Protein AF-A0A2R6LZV1-F1 (afdb_monomer)

Secondary structure (DSSP, 8-state):
------HHHHHHHHHHHHHHHHHHHHIIIIIIIIIIS-HHHHHHHHHHHHHHHHHHHHHIIIIIHHHHHHHHHHHHHHTT---HHHHHHHHHHHHHHHHHHHHHHHHHHS-GGGPPPHHHHHHHHHHHHHHHHHHHHHHHHHHHHHHHHHHT-

Structure (mmCIF, N/CA/C/O backbone):
data_AF-A0A2R6LZV1-F1
#
_entry.id   AF-A0A2R6LZV1-F1
#
loop_
_atom_site.group_PDB
_atom_site.id
_atom_site.type_symbol
_atom_site.label_atom_id
_atom_site.label_alt_id
_atom_site.label_comp_id
_atom_site.label_asym_id
_atom_site.label_entity_id
_atom_site.label_seq_id
_atom_site.pdbx_PDB_ins_code
_atom_site.Cartn_x
_atom_site.Cartn_y
_atom_site.Cartn_z
_atom_site.occupancy
_atom_site.B_iso_or_equiv
_atom_site.auth_seq_id
_atom_site.auth_comp_id
_atom_site.auth_asym_id
_atom_site.auth_atom_id
_atom_site.pdbx_PDB_model_num
ATOM 1 N N . MET A 1 1 ? -30.727 -3.007 -1.037 1.00 37.03 1 MET A N 1
ATOM 2 C CA . MET A 1 1 ? -29.584 -3.944 -0.977 1.00 37.03 1 MET A CA 1
ATOM 3 C C . MET A 1 1 ? -28.741 -3.601 0.240 1.00 37.03 1 MET A C 1
ATOM 5 O O . MET A 1 1 ? -28.091 -2.565 0.253 1.00 37.03 1 MET A O 1
ATOM 9 N N . THR A 1 2 ? -28.802 -4.411 1.292 1.00 41.16 2 THR A N 1
ATOM 10 C CA . THR A 1 2 ? -27.933 -4.280 2.467 1.00 41.16 2 THR A CA 1
ATOM 11 C C . THR A 1 2 ? -26.543 -4.781 2.088 1.00 41.16 2 THR A C 1
ATOM 13 O O . THR A 1 2 ? -26.290 -5.980 2.044 1.00 41.16 2 THR A O 1
ATOM 16 N N . VAL A 1 3 ? -25.635 -3.862 1.752 1.00 54.66 3 VAL A N 1
ATOM 17 C CA . VAL A 1 3 ? -24.218 -4.199 1.572 1.00 54.66 3 VAL A CA 1
ATOM 18 C C . VAL A 1 3 ? -23.700 -4.696 2.921 1.00 54.66 3 VAL A C 1
ATOM 20 O O . VAL A 1 3 ? -23.554 -3.911 3.857 1.00 54.66 3 VAL A O 1
ATOM 23 N N . THR A 1 4 ? -23.457 -6.001 3.047 1.00 54.44 4 THR A N 1
ATOM 24 C CA . THR A 1 4 ? -22.799 -6.593 4.220 1.00 54.44 4 THR A CA 1
ATOM 25 C C . THR A 1 4 ? -21.435 -5.937 4.411 1.00 54.44 4 THR A C 1
ATOM 27 O O . THR A 1 4 ? -20.510 -6.157 3.626 1.00 54.44 4 THR A O 1
ATOM 30 N N . ARG A 1 5 ? -21.318 -5.108 5.453 1.00 67.38 5 ARG A N 1
ATOM 31 C CA . ARG A 1 5 ? -20.090 -4.399 5.827 1.00 67.38 5 ARG A CA 1
ATOM 32 C C . ARG A 1 5 ? -19.146 -5.380 6.518 1.00 67.38 5 ARG A C 1
ATOM 34 O O . ARG A 1 5 ? -19.162 -5.507 7.735 1.00 67.38 5 ARG A O 1
ATOM 41 N N . ASN A 1 6 ? -18.364 -6.117 5.731 1.00 84.38 6 ASN A N 1
ATOM 42 C CA . ASN A 1 6 ? -17.337 -7.013 6.254 1.00 84.38 6 ASN A CA 1
ATOM 43 C C . ASN A 1 6 ? -16.003 -6.242 6.361 1.00 84.38 6 ASN A C 1
ATOM 45 O O . ASN A 1 6 ? -15.412 -5.930 5.321 1.00 84.38 6 ASN A O 1
ATOM 49 N N . PRO A 1 7 ? -15.519 -5.931 7.579 1.00 78.62 7 PRO A N 1
ATOM 50 C CA . PRO A 1 7 ? -14.294 -5.155 7.769 1.00 78.62 7 PRO A CA 1
ATOM 51 C C . PRO A 1 7 ? -13.053 -5.834 7.176 1.00 78.62 7 PRO A C 1
ATOM 53 O O . PRO A 1 7 ? -12.186 -5.142 6.648 1.00 78.62 7 PRO A O 1
ATOM 56 N N . VAL A 1 8 ? -12.999 -7.172 7.148 1.00 84.31 8 VAL A N 1
ATOM 57 C CA . VAL A 1 8 ? -11.912 -7.911 6.487 1.00 84.31 8 VAL A CA 1
ATOM 58 C C . VAL A 1 8 ? -11.916 -7.655 4.987 1.00 84.31 8 VAL A C 1
ATOM 60 O O . VAL A 1 8 ? -10.880 -7.327 4.418 1.00 84.31 8 VAL A O 1
ATOM 63 N N . ARG A 1 9 ? -13.084 -7.725 4.337 1.00 88.00 9 ARG A N 1
ATOM 64 C CA . ARG A 1 9 ? -13.188 -7.447 2.895 1.00 88.00 9 ARG A CA 1
ATOM 65 C C . ARG A 1 9 ? -12.787 -6.016 2.551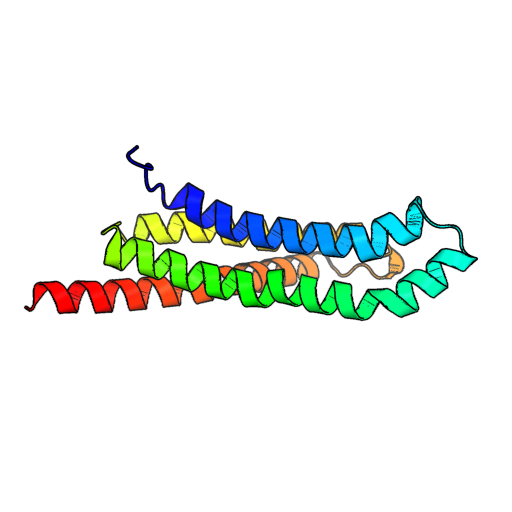 1.00 88.00 9 ARG A C 1
ATOM 67 O O . ARG A 1 9 ? -12.164 -5.806 1.519 1.00 88.00 9 ARG A O 1
ATOM 74 N N . LEU A 1 10 ? -13.133 -5.045 3.395 1.00 88.75 10 LEU A N 1
ATOM 75 C CA . LEU A 1 10 ? -12.789 -3.642 3.160 1.00 88.75 10 LEU A CA 1
ATOM 76 C C . LEU A 1 10 ? -11.306 -3.362 3.411 1.00 88.75 10 LEU A C 1
ATOM 78 O O . LEU A 1 10 ? -10.681 -2.714 2.578 1.00 88.75 10 LEU A O 1
ATOM 82 N N . GLY A 1 11 ? -10.721 -3.905 4.482 1.00 83.44 11 GLY A N 1
ATOM 83 C CA . GLY A 1 11 ? -9.279 -3.813 4.724 1.00 83.44 11 GLY A CA 1
ATOM 84 C C . GLY A 1 11 ? -8.462 -4.461 3.602 1.00 83.44 11 GLY A C 1
ATOM 85 O O . GLY A 1 11 ? -7.537 -3.846 3.070 1.00 83.44 11 GLY A O 1
ATOM 86 N N . VAL A 1 12 ? -8.866 -5.657 3.154 1.00 89.69 12 VAL A N 1
ATOM 87 C CA . VAL A 1 12 ? -8.286 -6.325 1.976 1.00 89.69 12 VAL A CA 1
ATOM 88 C C . VAL A 1 12 ? -8.513 -5.512 0.703 1.00 89.69 12 VAL A C 1
ATOM 90 O O . VAL A 1 12 ? -7.605 -5.416 -0.113 1.00 89.69 12 VAL A O 1
ATOM 93 N N . GLY A 1 13 ? -9.680 -4.888 0.536 1.00 91.38 13 GLY A N 1
ATOM 94 C CA . GLY A 1 13 ? -9.980 -4.026 -0.606 1.00 91.38 13 GLY A CA 1
ATOM 95 C C . GLY A 1 13 ? -9.052 -2.814 -0.695 1.00 91.38 13 GLY A C 1
ATOM 96 O O . GLY A 1 13 ? -8.542 -2.519 -1.773 1.00 91.38 13 GLY A O 1
ATOM 97 N N . VAL A 1 14 ? -8.768 -2.157 0.434 1.00 93.31 14 VAL A N 1
ATOM 98 C CA . VAL A 1 14 ? -7.809 -1.042 0.491 1.00 93.31 14 VAL A CA 1
ATOM 99 C C . VAL A 1 14 ? -6.395 -1.517 0.154 1.00 93.31 14 VAL A C 1
ATOM 101 O O . VAL A 1 14 ? -5.742 -0.924 -0.702 1.00 93.31 14 VAL A O 1
ATOM 104 N N . GLY A 1 15 ? -5.936 -2.614 0.766 1.00 91.31 15 GLY A N 1
ATOM 105 C CA . GLY A 1 15 ? -4.632 -3.198 0.437 1.00 91.31 15 GLY A CA 1
ATOM 106 C C . GLY A 1 15 ? -4.530 -3.587 -1.041 1.00 91.31 15 GLY A C 1
ATOM 107 O O . GLY A 1 15 ? -3.569 -3.228 -1.717 1.00 91.31 15 GLY A O 1
ATOM 108 N N . GLY A 1 16 ? -5.563 -4.246 -1.568 1.00 93.81 16 GLY A N 1
ATOM 109 C CA . GLY A 1 16 ? -5.671 -4.662 -2.964 1.00 93.81 16 GLY A CA 1
ATOM 110 C C . GLY A 1 16 ? -5.658 -3.491 -3.943 1.00 93.81 16 GLY A C 1
ATOM 111 O O . GLY A 1 16 ? -4.990 -3.577 -4.968 1.00 93.81 16 GLY A O 1
ATOM 112 N N . PHE A 1 17 ? -6.309 -2.373 -3.615 1.00 95.56 17 PHE A N 1
ATOM 113 C CA . PHE A 1 17 ? -6.220 -1.146 -4.408 1.00 95.56 17 PHE A CA 1
ATOM 114 C C . PHE A 1 17 ? -4.771 -0.654 -4.526 1.00 95.56 17 PHE A C 1
ATOM 116 O O . PHE A 1 17 ? -4.299 -0.403 -5.636 1.00 95.56 17 PHE A O 1
ATOM 123 N N . GLY A 1 18 ? -4.039 -0.593 -3.410 1.00 94.00 18 GLY A N 1
ATOM 124 C CA . GLY A 1 18 ? -2.625 -0.215 -3.424 1.00 94.00 18 GLY A CA 1
ATOM 125 C C . GLY A 1 18 ?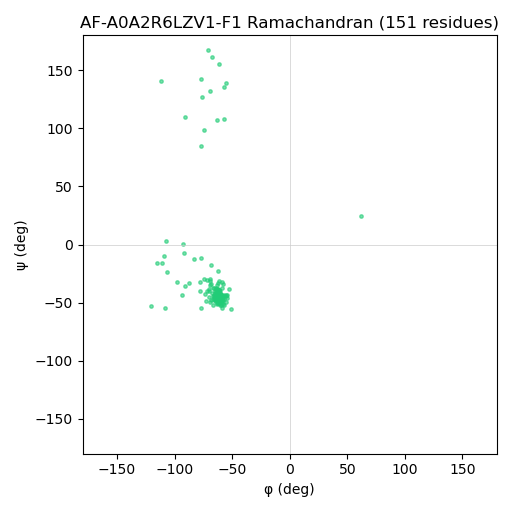 -1.763 -1.179 -4.240 1.00 94.00 18 GLY A C 1
ATOM 126 O O . GLY A 1 18 ? -0.894 -0.740 -4.994 1.00 94.00 18 GLY A O 1
ATOM 127 N N . VAL A 1 19 ? -2.032 -2.486 -4.144 1.00 96.06 19 VAL A N 1
ATOM 128 C CA . VAL A 1 19 ? -1.348 -3.507 -4.953 1.00 96.06 19 VAL A CA 1
ATOM 129 C C . VAL A 1 19 ? -1.620 -3.298 -6.437 1.00 96.06 19 VAL A C 1
ATOM 131 O O . VAL A 1 19 ? -0.680 -3.291 -7.224 1.00 96.06 19 VAL A O 1
ATOM 134 N N . LEU A 1 20 ? -2.876 -3.089 -6.832 1.00 95.94 20 LEU A N 1
ATOM 135 C CA . LEU A 1 20 ? -3.241 -2.857 -8.228 1.00 95.94 20 LEU A CA 1
ATOM 136 C C . LEU A 1 20 ? -2.606 -1.577 -8.777 1.00 95.94 20 LEU A C 1
ATOM 138 O O . LEU A 1 20 ? -2.098 -1.593 -9.897 1.00 95.94 20 LEU A O 1
ATOM 142 N N . ALA A 1 21 ? -2.574 -0.498 -7.992 1.00 94.81 21 ALA A N 1
ATOM 143 C CA . ALA A 1 21 ? -1.884 0.732 -8.372 1.00 94.81 21 ALA A CA 1
ATOM 144 C C . ALA A 1 21 ? -0.383 0.485 -8.606 1.00 94.81 21 ALA A C 1
ATOM 146 O O . ALA A 1 21 ? 0.162 0.889 -9.637 1.00 94.81 21 ALA A O 1
ATOM 147 N N . HIS A 1 22 ? 0.276 -0.246 -7.699 1.00 95.00 22 HIS A N 1
ATOM 148 C CA . HIS A 1 22 ? 1.694 -0.595 -7.835 1.00 95.00 22 HIS A CA 1
ATOM 149 C C . HIS A 1 22 ? 1.956 -1.495 -9.045 1.00 95.00 22 HIS A C 1
ATOM 151 O O . HIS A 1 22 ? 2.826 -1.196 -9.858 1.00 95.00 22 HIS A O 1
ATOM 157 N N . LEU A 1 23 ? 1.169 -2.559 -9.220 1.00 95.00 23 LEU A N 1
ATOM 158 C CA . LEU A 1 23 ? 1.293 -3.474 -10.356 1.00 95.00 23 LEU A CA 1
ATOM 159 C C . LEU A 1 23 ? 1.049 -2.767 -11.687 1.00 95.00 23 LEU A C 1
ATOM 161 O O . LEU A 1 23 ? 1.778 -3.016 -12.639 1.00 95.00 23 LEU A O 1
ATOM 165 N N . THR A 1 24 ? 0.079 -1.854 -11.749 1.00 95.12 24 THR A N 1
ATOM 166 C CA . THR A 1 24 ? -0.164 -1.036 -12.946 1.00 95.12 24 THR A CA 1
ATOM 167 C C . THR A 1 24 ? 1.050 -0.163 -13.251 1.00 95.12 24 THR A C 1
ATOM 169 O O . THR A 1 24 ? 1.50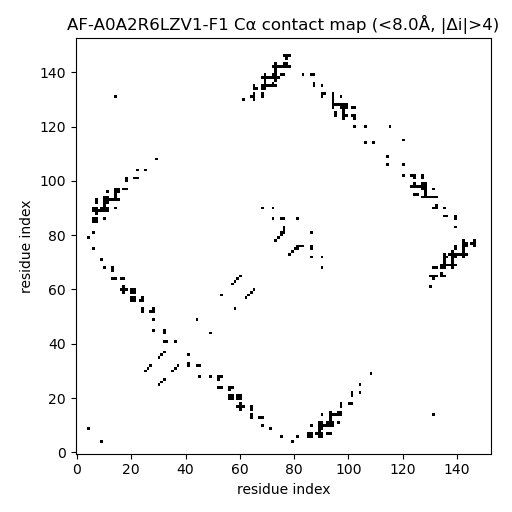6 -0.120 -14.387 1.00 95.12 24 THR A O 1
ATOM 172 N N . THR A 1 25 ? 1.632 0.473 -12.232 1.00 94.62 25 THR A N 1
ATOM 173 C CA . THR A 1 25 ? 2.858 1.279 -12.377 1.00 94.62 25 THR A CA 1
ATOM 174 C C . THR A 1 25 ? 4.003 0.436 -12.929 1.00 94.62 25 THR A C 1
ATOM 176 O O . THR A 1 25 ? 4.641 0.806 -13.911 1.00 94.62 25 THR A O 1
ATOM 179 N N . VAL A 1 26 ? 4.230 -0.736 -12.336 1.00 93.50 26 VAL A N 1
ATOM 180 C CA . VAL A 1 26 ? 5.274 -1.667 -12.767 1.00 93.50 26 VAL A CA 1
ATOM 181 C C . VAL A 1 26 ? 5.016 -2.165 -14.185 1.00 93.50 26 VAL A C 1
ATOM 183 O O . VAL A 1 26 ? 5.936 -2.190 -14.996 1.00 93.50 26 VAL A O 1
ATOM 186 N N . PHE A 1 27 ? 3.775 -2.497 -14.525 1.00 93.62 27 PHE A N 1
ATOM 187 C CA . PHE A 1 27 ? 3.406 -2.918 -15.870 1.00 93.62 27 PHE A CA 1
ATOM 188 C C . PHE A 1 27 ? 3.716 -1.832 -16.909 1.00 93.62 27 PHE A C 1
ATOM 190 O O . PHE A 1 27 ? 4.332 -2.109 -17.937 1.00 93.62 27 PHE A O 1
ATOM 197 N N . LEU A 1 28 ? 3.347 -0.584 -16.619 1.00 94.00 28 LEU A N 1
ATOM 198 C CA . LEU A 1 28 ? 3.540 0.547 -17.524 1.00 94.00 28 LEU A CA 1
ATOM 199 C C . LEU A 1 28 ? 5.012 0.979 -17.657 1.00 94.00 28 LEU A C 1
ATOM 201 O O . LEU A 1 28 ? 5.394 1.463 -18.721 1.00 94.00 28 LEU A O 1
ATOM 205 N N . VAL A 1 29 ? 5.829 0.813 -16.609 1.00 93.25 29 VAL A N 1
ATOM 206 C CA . VAL A 1 29 ? 7.251 1.217 -16.592 1.00 93.25 29 VAL A CA 1
ATOM 207 C C . VAL A 1 29 ? 8.188 0.098 -17.045 1.00 93.25 29 VAL A C 1
ATOM 209 O O . VAL A 1 29 ? 9.186 0.366 -17.707 1.00 93.25 29 VAL A O 1
ATOM 212 N N . PHE A 1 30 ? 7.886 -1.155 -16.710 1.00 90.75 30 PHE A N 1
ATOM 213 C CA . PHE A 1 30 ? 8.749 -2.298 -17.011 1.00 90.75 30 PHE A CA 1
ATOM 214 C C . PHE A 1 30 ? 8.172 -3.186 -18.107 1.00 90.75 30 PHE A C 1
ATOM 216 O O . PHE A 1 30 ? 8.846 -3.433 -19.105 1.00 90.75 30 PHE A O 1
ATOM 223 N N . THR A 1 31 ? 6.937 -3.665 -17.960 1.00 90.31 31 THR A N 1
ATOM 224 C CA . THR A 1 31 ? 6.404 -4.692 -18.866 1.00 90.31 31 THR A CA 1
ATOM 225 C C . THR A 1 31 ? 6.173 -4.158 -20.278 1.00 90.31 31 THR A C 1
ATOM 227 O O . THR A 1 31 ? 6.658 -4.767 -21.231 1.00 90.31 31 THR A O 1
ATOM 230 N N . ILE A 1 32 ? 5.493 -3.014 -20.426 1.00 92.56 32 ILE A N 1
ATOM 231 C CA . ILE A 1 32 ? 5.254 -2.404 -21.743 1.00 92.56 32 ILE A CA 1
ATOM 232 C C . ILE A 1 32 ? 6.582 -2.092 -22.443 1.00 92.56 32 ILE A C 1
ATOM 234 O O . ILE A 1 32 ? 6.789 -2.592 -23.551 1.00 92.56 32 ILE A O 1
ATOM 238 N N . PRO A 1 33 ? 7.520 -1.338 -21.839 1.00 91.06 33 PRO A N 1
ATOM 239 C CA . PRO A 1 33 ? 8.704 -0.916 -22.574 1.00 91.06 33 PRO A CA 1
ATOM 240 C C . PRO A 1 33 ? 9.632 -2.087 -22.893 1.00 91.06 33 PRO A C 1
ATOM 242 O O . PRO A 1 33 ? 10.256 -2.099 -23.952 1.00 91.06 33 PRO A O 1
ATOM 245 N N . HIS A 1 34 ? 9.716 -3.086 -22.010 1.00 88.81 34 HIS A N 1
ATOM 246 C CA . HIS A 1 34 ? 10.616 -4.218 -22.197 1.00 88.81 34 HIS A CA 1
ATOM 247 C C . HIS A 1 34 ? 10.084 -5.256 -23.195 1.00 88.81 34 HIS A C 1
ATOM 249 O O . HIS A 1 34 ? 10.867 -5.763 -23.997 1.00 88.81 34 HIS A O 1
ATOM 255 N N . HIS A 1 35 ? 8.780 -5.555 -23.179 1.00 90.25 35 HIS A N 1
ATOM 256 C CA . HIS A 1 35 ? 8.214 -6.653 -23.972 1.00 90.25 35 HIS A CA 1
ATOM 257 C C . HIS A 1 35 ? 7.407 -6.215 -25.195 1.00 90.25 35 HIS A C 1
ATOM 259 O O . HIS A 1 35 ? 7.255 -7.013 -26.116 1.00 90.25 35 HIS A O 1
ATOM 265 N N . LEU A 1 36 ? 6.867 -4.992 -25.211 1.00 91.38 36 LEU A N 1
ATOM 266 C CA . LEU A 1 36 ? 5.936 -4.547 -26.258 1.00 91.38 36 LEU A CA 1
ATOM 267 C C . LEU A 1 36 ? 6.520 -3.479 -27.188 1.00 91.38 36 LEU A C 1
ATOM 269 O O . LEU A 1 36 ? 5.959 -3.245 -28.255 1.00 91.38 36 LEU A O 1
ATOM 273 N N . LEU A 1 37 ? 7.623 -2.829 -26.803 1.00 92.94 37 LEU A N 1
ATOM 274 C CA . LEU A 1 37 ? 8.255 -1.766 -27.588 1.00 92.94 37 LEU A CA 1
ATOM 275 C C . LEU A 1 37 ? 9.624 -2.197 -28.130 1.00 92.94 37 LEU A C 1
ATOM 277 O O . LEU A 1 37 ? 10.4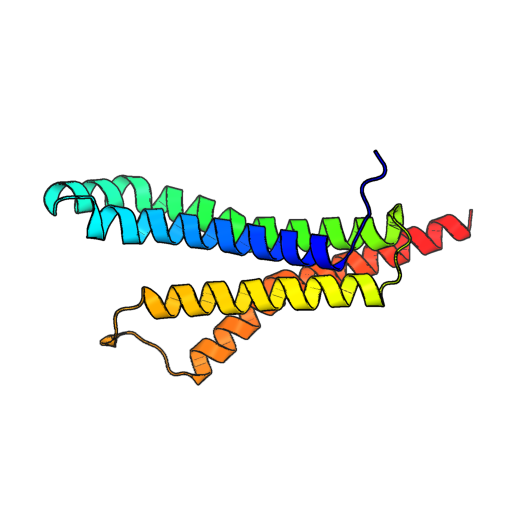13 -2.832 -27.425 1.00 92.94 37 LEU A O 1
ATOM 281 N N . GLY A 1 38 ? 9.918 -1.792 -29.371 1.00 90.00 38 GLY A N 1
ATOM 282 C CA . GLY A 1 38 ? 11.267 -1.855 -29.942 1.00 90.00 38 GLY A CA 1
ATOM 283 C C . GLY A 1 38 ? 12.228 -0.884 -29.244 1.00 90.00 38 GLY A C 1
ATOM 284 O O . GLY A 1 38 ? 11.788 0.050 -28.573 1.00 90.00 38 GLY A O 1
ATOM 285 N N . GLU A 1 39 ? 13.539 -1.094 -29.389 1.00 86.38 39 GLU A N 1
ATOM 286 C CA . GLU A 1 39 ? 14.568 -0.336 -28.650 1.00 86.38 39 GLU A CA 1
ATOM 287 C C . GLU A 1 39 ? 14.467 1.185 -28.828 1.00 86.38 39 GLU A C 1
ATOM 289 O O . GLU A 1 39 ? 14.530 1.922 -27.843 1.00 86.38 39 GLU A O 1
ATOM 294 N N . GLU A 1 40 ? 14.247 1.653 -30.056 1.00 87.19 40 GLU A N 1
ATOM 295 C CA . GLU A 1 40 ? 14.142 3.083 -30.362 1.00 87.19 40 GLU A CA 1
ATOM 296 C C . GLU A 1 40 ? 12.911 3.713 -29.685 1.00 87.19 40 GLU A C 1
ATOM 298 O O . GLU A 1 40 ? 13.009 4.723 -28.988 1.00 87.19 40 GLU A O 1
ATOM 303 N N . THR A 1 41 ? 11.754 3.050 -29.780 1.00 91.94 41 THR A N 1
ATOM 304 C CA . THR A 1 41 ? 10.495 3.510 -29.171 1.00 91.94 41 THR A CA 1
ATOM 305 C C . THR A 1 41 ? 10.515 3.422 -27.645 1.00 91.94 41 THR A C 1
ATOM 307 O O . THR A 1 41 ? 9.894 4.244 -26.971 1.00 91.94 41 THR A O 1
ATOM 310 N N . ARG A 1 42 ? 11.240 2.450 -27.077 1.00 92.81 42 ARG A N 1
ATOM 311 C CA . ARG A 1 42 ? 11.382 2.263 -25.626 1.00 92.81 42 ARG A CA 1
ATOM 312 C C . ARG A 1 42 ? 11.996 3.491 -24.959 1.00 92.81 42 ARG A C 1
ATOM 314 O O . ARG A 1 42 ? 11.480 3.936 -23.935 1.00 92.81 42 ARG A O 1
ATOM 321 N N . SER A 1 43 ? 13.075 4.029 -25.531 1.00 92.62 43 SER A N 1
ATOM 322 C CA . SER A 1 43 ? 13.765 5.204 -24.984 1.00 92.62 43 SER A CA 1
ATOM 323 C C . SER A 1 43 ? 12.844 6.426 -24.970 1.00 92.62 43 SER A C 1
ATOM 325 O O . SER A 1 43 ? 12.633 7.032 -23.920 1.00 92.62 43 SER A O 1
ATOM 327 N N . THR A 1 44 ? 12.201 6.720 -26.104 1.00 94.56 44 THR A N 1
ATOM 328 C CA . THR A 1 44 ? 11.249 7.833 -26.224 1.00 94.56 44 THR A CA 1
ATOM 329 C C . THR A 1 44 ? 10.047 7.671 -25.293 1.00 94.56 44 THR A C 1
ATOM 331 O O . THR A 1 44 ? 9.606 8.639 -24.676 1.00 94.56 44 THR A O 1
ATOM 334 N N . TYR A 1 45 ? 9.517 6.452 -25.150 1.00 94.50 45 TYR A N 1
ATOM 335 C CA . TYR A 1 45 ? 8.414 6.181 -24.231 1.00 94.50 45 TYR A CA 1
ATOM 336 C C . TYR A 1 45 ? 8.805 6.489 -22.783 1.00 94.50 45 TYR A C 1
ATOM 338 O O . TYR A 1 45 ? 8.090 7.221 -22.102 1.00 94.50 45 TYR A O 1
ATOM 346 N N . LEU A 1 46 ? 9.943 5.964 -22.319 1.00 93.62 46 LEU A N 1
ATOM 347 C CA . LEU A 1 46 ? 10.386 6.169 -20.941 1.00 93.62 46 LEU A CA 1
ATOM 348 C C . LEU A 1 46 ? 10.702 7.642 -20.662 1.00 93.62 46 LEU A C 1
ATOM 350 O O . LEU A 1 46 ? 10.294 8.143 -19.622 1.00 93.62 46 LEU A O 1
ATOM 354 N N . GLN A 1 47 ? 11.330 8.360 -21.596 1.00 94.25 47 GLN A N 1
ATOM 355 C CA . GLN A 1 47 ? 11.595 9.796 -21.433 1.00 94.25 47 GLN A CA 1
ATOM 356 C C . GLN A 1 47 ? 10.316 10.620 -21.230 1.00 94.25 47 GLN A C 1
ATOM 358 O O . GLN A 1 47 ? 10.312 11.554 -20.435 1.00 94.25 47 GLN A O 1
ATOM 363 N N . ASN A 1 48 ? 9.228 10.263 -21.916 1.00 94.69 48 ASN A N 1
ATOM 364 C CA . ASN A 1 48 ? 7.981 11.024 -21.855 1.00 94.69 48 ASN A CA 1
ATOM 365 C C . ASN A 1 48 ? 7.060 10.592 -20.706 1.00 94.69 48 ASN A C 1
ATOM 367 O O . ASN A 1 48 ? 6.321 11.414 -20.166 1.00 94.69 48 ASN A O 1
ATOM 371 N N . TRP A 1 49 ? 7.065 9.304 -20.353 1.00 95.00 49 TRP A N 1
ATOM 372 C CA . TRP A 1 49 ? 6.034 8.723 -19.492 1.00 95.00 49 TRP A CA 1
ATOM 373 C C . TRP A 1 49 ? 6.533 8.213 -18.146 1.00 95.00 49 TRP A C 1
ATOM 375 O O . TRP A 1 49 ? 5.707 8.026 -17.252 1.00 95.00 49 TRP A O 1
ATOM 385 N N . PHE A 1 50 ? 7.841 8.019 -17.955 1.00 93.50 50 PHE A N 1
ATOM 386 C CA . PHE A 1 50 ? 8.367 7.493 -16.694 1.00 93.50 50 PHE A CA 1
ATOM 387 C C . PHE A 1 50 ? 7.955 8.360 -15.497 1.00 93.50 50 PHE A C 1
ATOM 389 O O . PHE A 1 50 ? 7.350 7.846 -14.553 1.00 93.50 50 PHE A O 1
ATOM 396 N N . ASP A 1 51 ? 8.202 9.669 -15.557 1.00 93.94 51 ASP A N 1
ATOM 397 C CA . ASP A 1 51 ? 7.878 10.593 -14.465 1.00 93.94 51 ASP A CA 1
ATOM 398 C C . ASP A 1 51 ? 6.365 10.672 -14.187 1.00 93.94 51 ASP A C 1
ATOM 400 O O . ASP A 1 51 ? 5.970 10.467 -13.035 1.00 93.94 51 ASP A O 1
ATOM 404 N N . PRO A 1 52 ? 5.478 10.880 -15.186 1.00 94.75 52 PRO A N 1
ATOM 405 C CA . PRO A 1 52 ? 4.035 10.853 -14.955 1.00 94.75 52 PRO A CA 1
ATOM 406 C C . PRO A 1 52 ? 3.534 9.539 -14.347 1.00 94.75 52 PRO A C 1
ATOM 408 O O . PRO A 1 52 ? 2.776 9.560 -13.373 1.00 94.75 52 PRO A O 1
ATOM 411 N N . ILE A 1 53 ? 3.963 8.392 -14.890 1.00 94.56 53 ILE A N 1
ATOM 412 C CA . ILE A 1 53 ? 3.507 7.076 -14.429 1.00 94.56 53 ILE A CA 1
ATOM 413 C C . ILE A 1 53 ? 3.963 6.829 -12.992 1.00 94.56 53 ILE A C 1
ATOM 415 O O . ILE A 1 53 ? 3.157 6.429 -12.154 1.00 94.56 53 ILE A O 1
ATOM 419 N N . THR A 1 54 ? 5.239 7.071 -12.690 1.00 92.44 54 THR A N 1
ATOM 420 C CA . THR A 1 54 ? 5.787 6.832 -11.349 1.00 92.44 54 THR A CA 1
ATOM 421 C C . THR A 1 54 ? 5.235 7.816 -10.322 1.00 92.44 54 THR A C 1
ATOM 423 O O . THR A 1 54 ? 4.964 7.414 -9.191 1.00 92.44 54 THR A O 1
ATOM 426 N N . THR A 1 55 ? 4.975 9.066 -10.716 1.00 94.44 55 THR A N 1
ATOM 427 C CA . THR A 1 55 ? 4.370 10.081 -9.843 1.00 94.44 55 THR A CA 1
ATOM 428 C C . THR A 1 55 ? 2.931 9.723 -9.493 1.00 94.44 55 THR A C 1
ATOM 430 O O . THR A 1 55 ? 2.583 9.672 -8.314 1.00 94.44 55 THR A O 1
ATOM 433 N N . VAL A 1 56 ? 2.084 9.434 -10.488 1.00 94.94 56 VAL A N 1
ATOM 434 C CA . VAL A 1 56 ? 0.677 9.079 -10.237 1.00 94.94 56 VAL A CA 1
ATOM 435 C C . VAL A 1 56 ? 0.586 7.721 -9.552 1.00 94.94 56 VAL A C 1
ATOM 437 O O . VAL A 1 56 ? -0.089 7.586 -8.536 1.00 94.94 56 VAL A O 1
ATOM 440 N N . GLY A 1 57 ? 1.300 6.724 -10.066 1.00 91.88 57 GLY A N 1
ATOM 441 C CA . GLY A 1 57 ? 1.328 5.371 -9.527 1.00 91.88 57 GLY A CA 1
ATOM 442 C C . GLY A 1 57 ? 1.826 5.309 -8.085 1.00 91.88 57 GLY A C 1
ATOM 443 O O . GLY A 1 57 ? 1.153 4.760 -7.208 1.00 91.88 57 GLY A O 1
ATOM 444 N N . GLY A 1 58 ? 2.962 5.956 -7.811 1.00 90.12 58 GLY A N 1
ATOM 445 C CA . GLY A 1 58 ? 3.493 6.130 -6.460 1.00 90.12 58 GLY A CA 1
ATOM 446 C C . GLY A 1 58 ? 2.556 6.952 -5.571 1.00 90.12 58 GLY A C 1
ATOM 447 O O . GLY A 1 58 ? 2.347 6.595 -4.412 1.00 90.12 58 GLY A O 1
ATOM 448 N N . GLY A 1 59 ? 1.923 7.988 -6.127 1.00 94.31 59 GLY A N 1
ATOM 449 C CA . GLY A 1 59 ? 0.845 8.766 -5.516 1.00 94.31 59 GLY A CA 1
ATOM 450 C C . GLY A 1 59 ? -0.286 7.886 -4.974 1.00 94.31 59 GLY A C 1
ATOM 451 O O . GLY A 1 59 ? -0.628 7.922 -3.788 1.00 94.31 59 GLY A O 1
ATOM 452 N N . LEU A 1 60 ? -0.838 7.043 -5.844 1.00 94.62 60 LEU A N 1
ATOM 453 C CA . LEU A 1 60 ? -1.945 6.145 -5.529 1.00 94.62 60 LEU A CA 1
ATOM 454 C C . LEU A 1 60 ? -1.543 5.082 -4.494 1.00 94.62 60 LEU A C 1
ATOM 456 O O . LEU A 1 60 ? -2.250 4.871 -3.502 1.00 94.62 60 LEU A O 1
ATOM 460 N N . ALA A 1 61 ? -0.393 4.436 -4.692 1.00 92.56 61 ALA A N 1
ATOM 461 C CA . ALA A 1 61 ? 0.063 3.351 -3.830 1.00 92.56 61 ALA A CA 1
ATOM 462 C C . ALA A 1 61 ? 0.524 3.837 -2.444 1.00 92.56 61 ALA A C 1
ATOM 464 O O . ALA A 1 61 ? 0.231 3.189 -1.441 1.00 92.56 61 ALA A O 1
ATOM 465 N N . PHE A 1 62 ? 1.230 4.971 -2.356 1.00 91.06 62 PHE A N 1
ATOM 466 C CA . PHE A 1 62 ? 1.906 5.392 -1.122 1.00 91.06 62 PHE A CA 1
ATOM 467 C C . PHE A 1 62 ? 1.284 6.588 -0.405 1.00 91.06 62 PHE A C 1
ATOM 469 O O . PHE A 1 62 ? 1.657 6.828 0.741 1.00 91.06 62 PHE A O 1
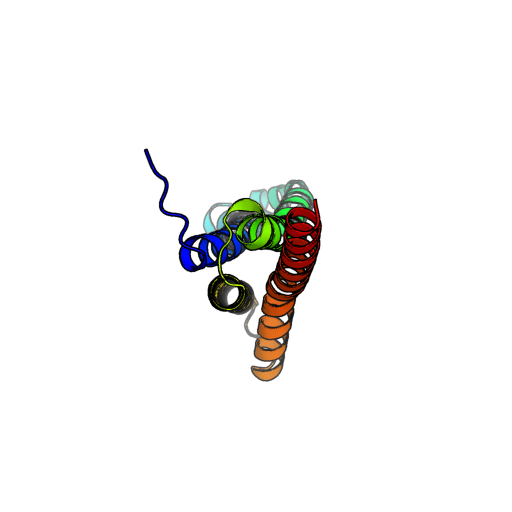ATOM 476 N N . TYR A 1 63 ? 0.327 7.294 -1.012 1.00 94.31 63 TYR A N 1
ATOM 477 C CA . TYR A 1 63 ? -0.393 8.385 -0.345 1.00 94.31 63 TYR A CA 1
ATOM 478 C C . TYR A 1 63 ? -1.895 8.121 -0.287 1.00 94.31 63 TYR A C 1
ATOM 480 O O . TYR A 1 63 ? -2.475 8.113 0.799 1.00 94.31 63 TYR A O 1
ATOM 488 N N . VAL A 1 64 ? -2.525 7.823 -1.427 1.00 96.62 64 VAL A N 1
ATOM 489 C CA . VAL A 1 64 ? -3.979 7.602 -1.472 1.00 96.62 64 VAL A CA 1
ATOM 490 C C . VAL A 1 64 ? -4.373 6.339 -0.714 1.00 96.62 64 VAL A C 1
ATOM 492 O O . VAL A 1 64 ? -5.311 6.384 0.075 1.00 96.62 64 VAL A O 1
ATOM 495 N N . THR A 1 65 ? -3.649 5.231 -0.892 1.00 96.12 65 THR A N 1
ATOM 496 C CA . THR A 1 65 ? -3.963 3.969 -0.199 1.00 96.12 65 THR A CA 1
ATOM 497 C C . THR A 1 65 ? -3.908 4.114 1.332 1.00 96.12 65 THR A C 1
ATOM 499 O O . THR A 1 65 ? -4.882 3.744 1.989 1.00 96.12 65 THR A O 1
ATOM 502 N N . PRO A 1 66 ? -2.855 4.704 1.932 1.00 96.31 66 PRO A N 1
ATOM 503 C CA . PRO A 1 66 ? -2.839 5.002 3.365 1.00 96.31 66 PRO A CA 1
ATOM 504 C C . PRO A 1 66 ? -3.965 5.924 3.849 1.00 96.31 66 PRO A C 1
ATOM 506 O O . PRO A 1 66 ? -4.589 5.649 4.874 1.00 96.31 66 PRO A O 1
ATOM 509 N N . VAL A 1 67 ? -4.262 7.002 3.114 1.00 97.31 67 VAL A N 1
ATOM 510 C CA . VAL A 1 67 ? -5.361 7.919 3.466 1.00 97.31 67 VAL A CA 1
ATOM 511 C C . VAL A 1 67 ? -6.701 7.190 3.419 1.00 97.31 67 VAL A C 1
ATOM 513 O O . VAL A 1 67 ? -7.506 7.303 4.342 1.00 97.31 67 VAL A O 1
ATOM 516 N N . LEU A 1 68 ? -6.921 6.382 2.383 1.00 96.56 68 LEU A N 1
ATOM 517 C CA . LEU A 1 68 ? -8.109 5.551 2.256 1.00 96.56 68 LEU A CA 1
ATOM 518 C C . LEU A 1 68 ? -8.214 4.557 3.418 1.00 96.56 68 LEU A C 1
ATOM 520 O O . LEU A 1 68 ? -9.305 4.371 3.954 1.00 96.56 68 LEU A O 1
ATOM 524 N N . ALA A 1 69 ? -7.096 3.969 3.854 1.00 96.94 69 ALA A N 1
ATOM 525 C CA . ALA A 1 69 ? -7.068 3.077 5.007 1.00 96.94 69 ALA A CA 1
ATOM 526 C C . ALA A 1 69 ? -7.545 3.782 6.284 1.00 96.94 69 ALA A C 1
ATOM 528 O O . ALA A 1 69 ? -8.415 3.259 6.978 1.00 96.94 69 ALA A O 1
ATOM 529 N N . ALA A 1 70 ? -7.049 4.995 6.545 1.00 97.69 70 ALA A N 1
ATOM 530 C CA . ALA A 1 70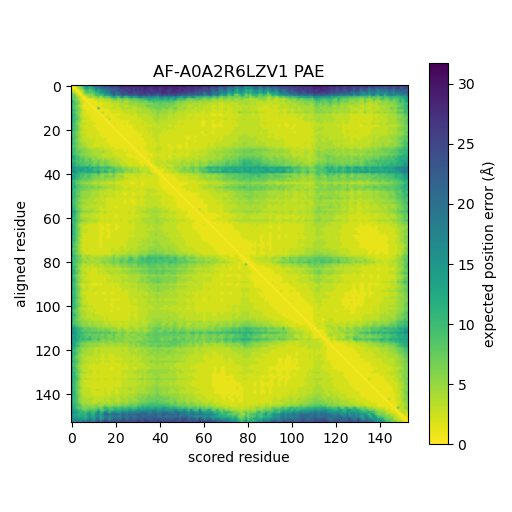 ? -7.482 5.806 7.680 1.00 97.69 70 ALA A CA 1
ATOM 531 C C . ALA A 1 70 ? -8.980 6.143 7.615 1.00 97.69 70 ALA A C 1
ATOM 533 O O . ALA A 1 70 ? -9.713 5.925 8.581 1.00 97.69 70 ALA A O 1
ATOM 534 N N . LEU A 1 71 ? -9.458 6.631 6.467 1.00 96.94 71 LEU A N 1
ATOM 535 C CA . LEU A 1 71 ? -10.855 7.040 6.296 1.00 96.94 71 LEU A CA 1
ATOM 536 C C . LEU A 1 71 ? -11.824 5.861 6.426 1.00 96.94 71 LEU A C 1
ATOM 538 O O . LEU A 1 71 ? -12.845 5.967 7.108 1.00 96.94 71 LEU A O 1
ATOM 542 N N . VAL A 1 72 ? -11.505 4.726 5.800 1.00 95.69 72 VAL A N 1
ATOM 543 C CA . VAL A 1 72 ? -12.344 3.524 5.862 1.00 95.69 72 VAL A CA 1
ATOM 544 C C . VAL A 1 72 ? -12.343 2.947 7.278 1.00 95.69 72 VAL A C 1
ATOM 546 O O . VAL A 1 72 ? -13.408 2.590 7.776 1.00 95.69 72 VAL A O 1
ATOM 549 N N . ALA A 1 73 ? -11.194 2.903 7.958 1.00 96.06 73 ALA A N 1
ATOM 550 C CA . ALA A 1 73 ? -11.117 2.461 9.347 1.00 96.06 73 ALA A CA 1
ATOM 551 C C . ALA A 1 73 ? -11.967 3.339 10.281 1.00 96.06 73 ALA A C 1
ATOM 553 O O . ALA A 1 73 ? -12.781 2.810 11.041 1.00 96.06 73 ALA A O 1
ATOM 554 N N . ALA A 1 74 ? -11.851 4.666 10.161 1.00 96.19 74 ALA A N 1
ATOM 555 C CA . ALA A 1 74 ? -12.657 5.612 10.931 1.00 96.19 74 ALA A CA 1
ATOM 556 C C . ALA A 1 74 ? -14.156 5.422 10.676 1.00 96.19 74 ALA A C 1
ATOM 558 O O . ALA A 1 74 ? -14.940 5.334 11.620 1.00 96.19 74 ALA A O 1
ATOM 559 N N . TYR A 1 75 ? -14.556 5.291 9.408 1.00 93.56 75 TYR A N 1
ATOM 560 C CA . TYR A 1 75 ? -15.946 5.043 9.026 1.00 93.56 75 TYR A CA 1
ATOM 561 C C . TYR A 1 75 ? -16.496 3.743 9.629 1.00 93.56 75 TYR A C 1
ATOM 563 O O . TYR A 1 75 ? -17.630 3.717 10.116 1.00 93.56 75 TYR A O 1
ATOM 571 N N . LEU A 1 76 ? -15.713 2.661 9.602 1.00 93.12 76 LEU A N 1
ATOM 572 C CA . LEU A 1 76 ? -16.156 1.356 10.090 1.00 93.12 76 LEU A CA 1
ATOM 573 C C . LEU A 1 76 ? -16.405 1.353 11.599 1.00 93.12 76 LEU A C 1
ATOM 575 O O . LEU A 1 76 ? -17.371 0.742 12.055 1.00 93.12 76 LEU A O 1
ATOM 579 N N . VAL A 1 77 ? -15.579 2.066 12.358 1.00 93.25 77 VAL A N 1
ATOM 580 C CA . VAL A 1 77 ? -15.754 2.191 13.806 1.00 93.25 77 VAL A CA 1
ATOM 581 C C . VAL A 1 77 ? -16.878 3.175 14.131 1.00 93.25 77 VAL A C 1
ATOM 583 O O . VAL A 1 77 ? -17.841 2.812 14.799 1.00 93.25 77 VAL A O 1
ATOM 586 N N . TRP A 1 78 ? -16.807 4.402 13.609 1.00 92.56 78 TRP A N 1
ATOM 587 C CA . TRP A 1 78 ? -17.721 5.481 13.990 1.00 92.56 78 TRP A CA 1
ATOM 588 C C . TRP A 1 78 ? -19.139 5.311 13.439 1.00 92.56 78 TRP A C 1
ATOM 590 O O . TRP A 1 78 ? -20.120 5.447 14.168 1.00 92.56 78 TRP A O 1
ATOM 600 N N . ASN A 1 79 ? -19.261 5.022 12.141 1.00 87.81 79 ASN A N 1
ATOM 601 C CA . ASN A 1 79 ? -20.547 5.014 11.441 1.00 87.81 79 ASN A CA 1
ATOM 602 C C . ASN A 1 79 ? -21.142 3.616 11.295 1.00 87.81 79 ASN A C 1
ATOM 604 O O . ASN A 1 79 ? -22.364 3.471 11.253 1.00 87.81 79 ASN A O 1
ATOM 608 N N . ALA A 1 80 ? -20.305 2.585 11.157 1.00 86.19 80 ALA A N 1
ATOM 609 C CA . ALA A 1 80 ? -20.787 1.210 11.081 1.00 86.19 80 ALA A CA 1
ATOM 610 C C . ALA A 1 80 ? -20.855 0.511 12.446 1.00 86.19 80 ALA A C 1
ATOM 612 O O . ALA A 1 80 ? -21.416 -0.581 12.503 1.00 86.19 80 ALA A O 1
ATOM 613 N N . GLY A 1 81 ? -20.339 1.133 13.515 1.00 86.06 81 GLY A N 1
ATOM 614 C CA . GLY A 1 81 ? -20.411 0.604 14.878 1.00 86.06 81 GLY A CA 1
ATOM 615 C C . GLY A 1 81 ? -19.700 -0.738 15.042 1.00 86.06 81 GLY A C 1
ATOM 616 O O . GLY A 1 81 ? -20.083 -1.540 15.890 1.00 86.06 81 GLY A O 1
ATOM 617 N N . LEU A 1 82 ? -18.717 -1.032 14.185 1.00 90.38 82 LEU A N 1
ATOM 618 C CA . LEU A 1 82 ? -17.998 -2.297 14.237 1.00 90.38 82 LEU A CA 1
ATOM 619 C C . LEU A 1 82 ? -16.980 -2.280 15.376 1.00 90.38 82 LEU A C 1
ATOM 621 O O . LEU A 1 82 ? -16.314 -1.274 15.618 1.00 90.38 82 LEU A O 1
ATOM 625 N N . ALA A 1 83 ? -16.827 -3.430 16.034 1.00 90.81 83 ALA A N 1
ATOM 626 C CA . ALA A 1 83 ? -15.802 -3.615 17.051 1.00 90.81 83 ALA A CA 1
ATOM 627 C C . ALA A 1 83 ? -14.411 -3.335 16.468 1.00 90.81 83 ALA A C 1
ATOM 629 O O . ALA A 1 83 ? -14.071 -3.813 15.381 1.00 90.81 83 ALA A O 1
ATOM 630 N N . VAL A 1 84 ? -13.601 -2.589 17.218 1.00 92.81 84 VAL A N 1
ATOM 631 C CA . VAL A 1 84 ? -12.254 -2.186 16.803 1.00 92.81 84 VAL A CA 1
ATOM 632 C C . VAL A 1 84 ? -11.387 -3.374 16.421 1.00 92.81 84 VAL A C 1
ATOM 634 O O . VAL A 1 84 ? -10.745 -3.334 15.377 1.00 92.81 84 VAL A O 1
ATOM 637 N N . GLU A 1 85 ? -11.425 -4.451 17.203 1.00 93.00 85 GLU A N 1
ATOM 638 C CA . GLU A 1 85 ? -10.672 -5.674 16.919 1.00 93.00 85 GLU A CA 1
ATOM 639 C C . GLU A 1 85 ? -10.964 -6.212 15.509 1.00 93.00 85 GLU A C 1
ATOM 641 O O . GLU A 1 85 ? -10.042 -6.462 14.733 1.00 93.00 85 GLU A O 1
ATOM 646 N N . ASN A 1 86 ? -12.242 -6.274 15.122 1.00 90.62 86 ASN A N 1
ATOM 647 C CA . ASN A 1 86 ? -12.652 -6.753 13.800 1.00 90.62 86 ASN A CA 1
ATOM 648 C C . ASN A 1 86 ? -12.143 -5.849 12.669 1.00 90.62 86 ASN A C 1
ATOM 650 O O . ASN A 1 86 ? -11.770 -6.336 11.599 1.00 90.62 86 ASN A O 1
ATOM 654 N N . VAL A 1 87 ? -12.137 -4.532 12.890 1.00 92.69 87 VAL A N 1
ATOM 655 C CA . VAL A 1 87 ? -11.603 -3.560 11.927 1.00 92.69 87 VAL A CA 1
ATOM 656 C C . VAL A 1 87 ? -10.091 -3.729 11.794 1.00 92.69 87 VAL A C 1
ATOM 658 O O . VAL A 1 87 ? -9.586 -3.842 10.676 1.00 92.69 87 VAL A O 1
ATOM 661 N N . LEU A 1 88 ? -9.374 -3.830 12.915 1.00 94.44 88 LEU A N 1
ATOM 662 C CA . LEU A 1 88 ? -7.923 -3.991 12.931 1.00 94.44 88 LEU A CA 1
ATOM 663 C C . LEU A 1 88 ? -7.477 -5.275 12.240 1.00 94.44 88 LEU A C 1
ATOM 665 O O . LEU A 1 88 ? -6.580 -5.205 11.406 1.00 94.44 88 LEU A O 1
ATOM 669 N N . VAL A 1 89 ? -8.127 -6.413 12.498 1.00 93.88 89 VAL A N 1
ATOM 670 C CA . VAL A 1 89 ? -7.812 -7.678 11.812 1.00 93.88 89 VAL A CA 1
ATOM 671 C C . VAL A 1 89 ? -7.908 -7.514 10.293 1.00 93.88 89 VAL A C 1
ATOM 673 O O . VAL A 1 89 ? -7.001 -7.924 9.567 1.00 93.88 89 VAL A O 1
ATOM 676 N N . GLY A 1 90 ? -8.958 -6.852 9.799 1.00 91.31 90 GLY A N 1
ATOM 677 C CA . GLY A 1 90 ? -9.113 -6.599 8.369 1.00 91.31 90 GLY A CA 1
ATOM 678 C C . GLY A 1 90 ? -7.981 -5.761 7.774 1.00 91.31 90 GLY A C 1
ATOM 679 O O . GLY A 1 90 ? -7.455 -6.091 6.707 1.00 91.31 90 GLY A O 1
ATOM 680 N N . PHE A 1 91 ? -7.566 -4.706 8.475 1.00 95.69 91 PHE A N 1
ATOM 681 C CA . PHE A 1 91 ? -6.464 -3.855 8.031 1.00 95.69 91 PHE A CA 1
ATOM 682 C C . PHE A 1 91 ? -5.085 -4.490 8.210 1.00 95.69 91 PHE A C 1
ATOM 684 O O . PHE A 1 91 ? -4.217 -4.218 7.384 1.00 95.69 91 PHE A O 1
ATOM 691 N N . VAL A 1 92 ? -4.871 -5.365 9.197 1.00 96.31 92 VAL A N 1
ATOM 692 C CA . VAL A 1 92 ? -3.639 -6.165 9.305 1.00 96.31 92 VAL A CA 1
ATOM 693 C C . VAL A 1 92 ? -3.478 -7.031 8.058 1.00 96.31 92 VAL A C 1
ATOM 695 O O . VAL A 1 92 ? -2.449 -6.951 7.388 1.00 96.31 92 VAL A O 1
ATOM 698 N N . VAL A 1 93 ? -4.511 -7.800 7.696 1.00 94.31 93 VAL A N 1
ATOM 699 C CA . VAL A 1 93 ? -4.467 -8.687 6.522 1.00 94.31 93 VAL A CA 1
ATOM 700 C C . VAL A 1 93 ? -4.240 -7.886 5.238 1.00 94.31 93 VAL A C 1
ATOM 702 O O . VAL A 1 93 ? -3.351 -8.219 4.455 1.00 94.31 93 VAL A O 1
ATOM 705 N N . GLY A 1 94 ? -4.993 -6.799 5.035 1.00 93.31 94 GLY A N 1
ATOM 706 C CA . GLY A 1 94 ? -4.843 -5.944 3.855 1.00 93.31 94 GLY A CA 1
ATOM 707 C C . GLY A 1 94 ? -3.467 -5.281 3.753 1.00 93.31 94 GLY A C 1
ATOM 708 O O . GLY A 1 94 ? -2.874 -5.245 2.674 1.00 93.31 94 GLY A O 1
ATOM 709 N N . SER A 1 95 ? -2.925 -4.804 4.874 1.00 96.62 95 SER A N 1
ATOM 710 C CA . SER A 1 95 ? -1.617 -4.140 4.909 1.00 96.62 95 SER A CA 1
ATOM 711 C C . SER A 1 95 ? -0.468 -5.116 4.673 1.00 96.62 95 SER A C 1
ATOM 713 O O . SER A 1 95 ? 0.477 -4.772 3.967 1.00 96.62 95 SER A O 1
ATOM 715 N N . LEU A 1 96 ? -0.554 -6.335 5.217 1.00 96.31 96 LEU A N 1
ATOM 716 C CA . LEU A 1 96 ? 0.421 -7.397 4.957 1.00 96.31 96 LEU A CA 1
ATOM 717 C C . LEU A 1 96 ? 0.402 -7.812 3.488 1.00 96.31 96 LEU A C 1
ATOM 719 O O . LEU A 1 96 ? 1.459 -7.909 2.869 1.00 96.31 96 LEU A O 1
ATOM 723 N N . ALA A 1 97 ? -0.790 -8.005 2.914 1.00 94.56 97 ALA A N 1
ATOM 724 C CA . ALA A 1 97 ? -0.934 -8.320 1.497 1.00 94.56 97 ALA A CA 1
ATOM 725 C C . ALA A 1 97 ? -0.301 -7.229 0.621 1.00 94.56 97 ALA A C 1
ATOM 727 O O . ALA A 1 97 ? 0.463 -7.544 -0.289 1.00 94.56 97 ALA A O 1
ATOM 728 N N . PHE A 1 98 ? -0.546 -5.954 0.940 1.00 96.00 98 PHE A N 1
ATOM 729 C CA . PHE A 1 98 ? 0.092 -4.829 0.260 1.00 96.00 98 PHE A CA 1
ATOM 730 C C . PHE A 1 98 ? 1.616 -4.853 0.401 1.00 96.00 98 PHE A C 1
ATOM 732 O O . PHE A 1 98 ? 2.328 -4.809 -0.602 1.00 96.00 98 PHE A O 1
ATOM 739 N N . GLY A 1 99 ? 2.124 -4.957 1.632 1.00 96.56 99 GLY A N 1
ATOM 740 C CA . GLY A 1 99 ? 3.557 -4.911 1.892 1.00 96.56 99 GLY A CA 1
ATOM 741 C C . GLY A 1 99 ? 4.320 -6.037 1.205 1.00 96.56 99 GLY A C 1
ATOM 742 O O . GLY A 1 99 ? 5.323 -5.784 0.539 1.00 96.56 99 GLY A O 1
ATOM 743 N N . LEU A 1 100 ? 3.804 -7.263 1.295 1.00 95.88 100 LEU A N 1
ATOM 744 C CA . LEU A 1 100 ? 4.388 -8.426 0.637 1.00 95.88 100 LEU A CA 1
ATOM 745 C C . LEU A 1 100 ? 4.318 -8.324 -0.887 1.00 95.88 100 LEU A C 1
ATOM 747 O O . LEU A 1 100 ? 5.317 -8.586 -1.552 1.00 95.88 100 LEU A O 1
ATOM 751 N N . ALA A 1 101 ? 3.177 -7.922 -1.451 1.00 95.56 101 ALA A N 1
ATOM 752 C CA . ALA A 1 101 ? 3.014 -7.844 -2.899 1.00 95.56 101 ALA A CA 1
ATOM 753 C C . ALA A 1 101 ? 3.922 -6.777 -3.526 1.00 95.56 101 ALA A C 1
ATOM 755 O O . ALA A 1 101 ? 4.568 -7.049 -4.538 1.00 95.56 101 ALA A O 1
ATOM 756 N N . VAL A 1 102 ? 4.025 -5.591 -2.917 1.00 95.00 102 VAL A N 1
ATOM 757 C CA . VAL A 1 102 ? 4.923 -4.525 -3.392 1.00 95.00 102 VAL A CA 1
ATOM 758 C C . VAL A 1 102 ? 6.378 -4.991 -3.341 1.00 95.00 102 VAL A C 1
ATOM 760 O O . VAL A 1 102 ? 7.091 -4.883 -4.338 1.00 95.00 102 VAL A O 1
ATOM 763 N N . THR A 1 103 ? 6.804 -5.572 -2.218 1.00 95.69 103 THR A N 1
ATOM 764 C CA . THR A 1 103 ? 8.163 -6.104 -2.053 1.00 95.69 103 THR A CA 1
ATOM 765 C C . THR A 1 103 ? 8.473 -7.221 -3.046 1.00 95.69 103 THR A C 1
ATOM 767 O O . THR A 1 103 ? 9.523 -7.190 -3.685 1.00 95.69 103 THR A O 1
ATOM 770 N N . LEU A 1 104 ? 7.564 -8.184 -3.223 1.00 94.69 104 LEU A N 1
ATOM 771 C CA . LEU A 1 104 ? 7.748 -9.284 -4.169 1.00 94.69 104 LEU A CA 1
ATOM 772 C C . LEU A 1 104 ? 7.840 -8.763 -5.604 1.00 94.69 104 LEU A C 1
ATOM 774 O O . LEU A 1 104 ? 8.715 -9.181 -6.355 1.00 94.69 104 LEU A O 1
ATOM 778 N N . THR A 1 105 ? 6.983 -7.808 -5.968 1.00 92.69 105 THR A N 1
ATOM 779 C CA . THR A 1 105 ? 7.022 -7.177 -7.292 1.00 92.69 105 THR A CA 1
ATOM 780 C C . THR A 1 105 ? 8.361 -6.481 -7.515 1.00 92.69 105 THR A C 1
ATOM 782 O O . THR A 1 105 ? 8.988 -6.691 -8.551 1.00 92.69 105 THR A O 1
ATOM 785 N N . ASN A 1 106 ? 8.844 -5.721 -6.525 1.00 90.88 106 ASN A N 1
ATOM 786 C CA . ASN A 1 106 ? 10.151 -5.068 -6.592 1.00 90.88 106 ASN A CA 1
ATOM 787 C C . ASN A 1 106 ? 11.278 -6.094 -6.764 1.00 90.88 106 ASN A C 1
ATOM 789 O O . ASN A 1 106 ? 12.155 -5.898 -7.601 1.00 90.88 106 ASN A O 1
ATOM 793 N N . TRP A 1 107 ? 11.245 -7.206 -6.027 1.00 91.44 107 TRP A N 1
ATOM 794 C CA . TRP A 1 107 ? 12.224 -8.286 -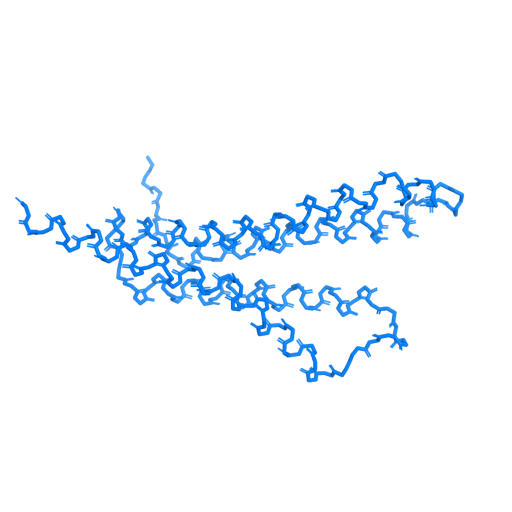6.168 1.00 91.44 107 TRP A CA 1
ATOM 795 C C . TRP A 1 107 ? 12.228 -8.898 -7.578 1.00 91.44 107 TRP A C 1
ATOM 797 O O . TRP A 1 107 ? 13.300 -9.113 -8.148 1.00 91.44 107 TRP A O 1
ATOM 807 N N . VAL A 1 108 ? 11.044 -9.130 -8.161 1.00 90.75 108 VAL A N 1
ATOM 808 C CA . VAL A 1 108 ? 10.892 -9.690 -9.514 1.00 90.75 108 VAL A CA 1
ATOM 809 C C . VAL A 1 108 ? 11.498 -8.768 -10.571 1.00 90.75 108 VAL A C 1
ATOM 811 O O . VAL A 1 108 ? 12.244 -9.244 -11.425 1.00 90.75 108 VAL A O 1
ATOM 814 N N . VAL A 1 109 ? 11.214 -7.463 -10.509 1.00 89.00 109 VAL A N 1
ATOM 815 C CA . VAL A 1 109 ? 11.680 -6.504 -11.530 1.00 89.00 109 VAL A CA 1
ATOM 816 C C . VAL A 1 109 ? 13.107 -6.002 -11.310 1.00 89.00 109 VAL A C 1
ATOM 818 O O . VAL A 1 109 ? 13.694 -5.406 -12.211 1.00 89.00 109 VAL A O 1
ATOM 821 N N . THR A 1 110 ? 13.697 -6.250 -10.138 1.00 88.44 110 THR A N 1
ATOM 822 C CA . THR A 1 110 ? 15.091 -5.881 -9.861 1.00 88.44 110 THR A CA 1
ATOM 823 C C . THR A 1 110 ? 16.046 -6.859 -10.545 1.00 88.44 110 THR A C 1
ATOM 825 O O . THR A 1 110 ? 15.969 -8.077 -10.340 1.00 88.44 110 THR A O 1
ATOM 828 N N . ALA A 1 111 ? 16.991 -6.316 -11.319 1.00 86.19 111 ALA A N 1
ATOM 829 C CA . ALA A 1 111 ? 18.054 -7.091 -11.953 1.00 86.19 111 ALA A CA 1
ATOM 830 C C . ALA A 1 111 ? 18.836 -7.912 -10.904 1.00 86.19 111 ALA A C 1
ATOM 832 O O . ALA A 1 111 ? 19.145 -7.370 -9.843 1.00 86.19 111 ALA A O 1
ATOM 833 N N . PRO A 1 112 ? 19.211 -9.180 -11.174 1.00 87.38 112 PRO A N 1
ATOM 834 C CA . PRO A 1 112 ? 19.826 -10.056 -10.171 1.00 87.38 112 PRO A CA 1
ATOM 835 C C . PRO A 1 112 ? 21.048 -9.466 -9.457 1.00 87.38 112 PRO A C 1
ATOM 837 O O . PRO A 1 112 ? 21.174 -9.628 -8.249 1.00 87.38 112 PRO A O 1
ATOM 840 N N . ALA A 1 113 ? 21.898 -8.731 -10.181 1.00 88.69 113 ALA A N 1
ATOM 841 C CA . ALA A 1 113 ? 23.096 -8.085 -9.634 1.00 88.69 113 ALA A CA 1
ATOM 842 C C . ALA A 1 113 ? 22.801 -6.924 -8.663 1.00 88.69 113 ALA A C 1
ATOM 844 O O . ALA A 1 113 ? 23.682 -6.514 -7.917 1.00 88.69 113 ALA A O 1
ATOM 845 N N . LEU A 1 114 ? 21.577 -6.391 -8.681 1.00 89.31 114 LEU A N 1
ATOM 846 C CA . LEU A 1 114 ? 21.124 -5.276 -7.845 1.00 89.31 114 LEU A CA 1
ATOM 847 C C . LEU A 1 114 ? 20.167 -5.729 -6.734 1.00 89.31 114 LEU A C 1
ATOM 849 O O . LEU A 1 114 ? 19.625 -4.895 -6.009 1.00 89.31 114 LEU A O 1
ATOM 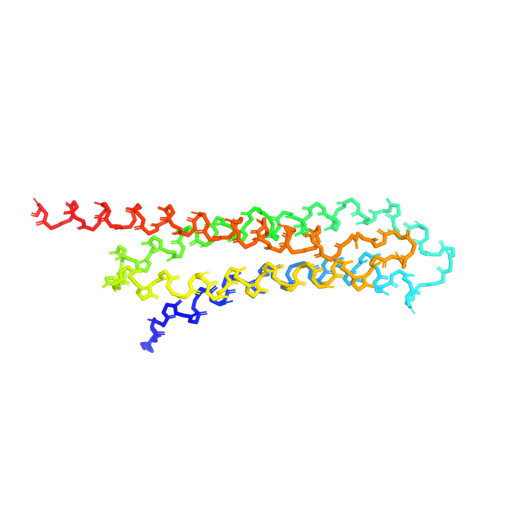853 N N . ARG A 1 115 ? 19.907 -7.038 -6.615 1.00 89.75 115 ARG A N 1
ATOM 854 C CA . ARG A 1 115 ? 18.999 -7.558 -5.593 1.00 89.75 115 ARG A CA 1
ATOM 855 C C . ARG A 1 115 ? 19.616 -7.391 -4.214 1.00 89.75 115 ARG A C 1
ATOM 857 O O . ARG A 1 115 ? 20.760 -7.763 -3.971 1.00 89.75 115 ARG A O 1
ATOM 864 N N . GLN A 1 116 ? 18.803 -6.856 -3.318 1.00 88.56 116 GLN A N 1
ATOM 865 C CA . GLN A 1 116 ? 19.141 -6.691 -1.916 1.00 88.56 116 GLN A CA 1
ATOM 866 C C . GLN A 1 116 ? 19.189 -8.036 -1.183 1.00 88.56 116 GLN A C 1
ATOM 868 O O . GLN A 1 116 ? 18.706 -9.063 -1.677 1.00 88.56 116 GLN A O 1
ATOM 873 N N . SER A 1 117 ? 19.743 -8.025 0.028 1.00 91.44 117 SER A N 1
ATOM 874 C CA . SER A 1 117 ? 19.685 -9.188 0.911 1.00 91.44 117 SER A CA 1
ATOM 875 C C . SER A 1 117 ? 18.233 -9.553 1.264 1.00 91.44 117 SER A C 1
ATOM 877 O O . SER A 1 117 ? 17.332 -8.711 1.269 1.00 91.44 117 SER A O 1
ATOM 879 N N . ALA A 1 118 ? 17.982 -10.821 1.608 1.00 89.19 118 ALA A N 1
ATOM 880 C CA . ALA A 1 118 ? 16.648 -11.256 2.038 1.00 89.19 118 ALA A CA 1
ATOM 881 C C . ALA A 1 118 ? 16.141 -10.467 3.264 1.00 89.19 118 ALA A C 1
ATOM 883 O O . ALA A 1 118 ? 14.949 -10.175 3.370 1.00 89.19 118 ALA A O 1
ATOM 884 N N . ALA A 1 119 ? 17.054 -10.077 4.161 1.00 93.06 119 ALA A N 1
ATOM 885 C CA . ALA A 1 119 ? 16.740 -9.258 5.328 1.00 93.06 119 ALA A CA 1
ATOM 886 C C . ALA A 1 119 ? 16.253 -7.853 4.936 1.00 93.06 119 ALA A C 1
ATOM 888 O O . ALA A 1 119 ? 15.275 -7.361 5.496 1.00 93.06 119 ALA A O 1
ATOM 889 N N . GLU A 1 120 ? 16.876 -7.222 3.941 1.00 93.38 120 GLU A N 1
ATOM 890 C CA . GLU A 1 120 ? 16.443 -5.918 3.429 1.00 93.38 120 GLU A CA 1
ATOM 891 C C . GLU A 1 120 ? 15.053 -5.977 2.788 1.00 93.38 120 GLU A C 1
ATOM 893 O O . GLU A 1 120 ? 14.223 -5.111 3.069 1.00 93.38 120 GLU A O 1
ATOM 898 N N . TYR A 1 121 ? 14.744 -7.027 2.020 1.00 91.81 121 TYR A N 1
ATOM 899 C CA . TYR A 1 121 ? 13.395 -7.220 1.480 1.00 91.81 121 TYR A CA 1
ATOM 900 C C . TYR A 1 121 ? 12.351 -7.441 2.586 1.00 91.81 121 TYR A C 1
ATOM 902 O O . TYR A 1 121 ? 11.247 -6.898 2.502 1.00 91.81 121 TYR A O 1
ATOM 910 N N . ALA A 1 122 ? 12.692 -8.162 3.659 1.00 93.19 122 ALA A N 1
ATOM 911 C CA . ALA A 1 122 ? 11.809 -8.306 4.817 1.00 93.19 122 ALA A CA 1
ATOM 912 C C . ALA A 1 122 ? 11.555 -6.955 5.516 1.00 93.19 122 ALA A C 1
ATOM 914 O O . ALA A 1 122 ? 10.408 -6.617 5.821 1.00 93.19 122 ALA A O 1
ATOM 915 N N . ILE A 1 123 ? 12.598 -6.135 5.698 1.00 95.56 123 ILE A N 1
ATOM 916 C CA . ILE A 1 123 ? 12.473 -4.770 6.236 1.00 95.56 123 ILE A CA 1
ATOM 917 C C . ILE A 1 123 ? 11.607 -3.906 5.311 1.00 95.56 123 ILE A C 1
ATOM 919 O O . ILE A 1 123 ? 10.746 -3.159 5.783 1.00 95.56 123 ILE A O 1
ATOM 923 N N . GLN A 1 124 ? 11.797 -4.013 3.995 1.00 94.31 124 GLN A N 1
ATOM 924 C CA . GLN A 1 124 ? 10.999 -3.303 3.001 1.00 94.31 124 GLN A CA 1
ATOM 925 C C . GLN A 1 124 ? 9.515 -3.691 3.093 1.00 94.31 124 GLN A C 1
ATOM 927 O O . GLN A 1 124 ? 8.660 -2.804 3.145 1.00 94.31 124 GLN A O 1
ATOM 932 N N . ALA A 1 125 ? 9.204 -4.988 3.193 1.00 95.94 125 ALA A N 1
ATOM 933 C CA . ALA A 1 125 ? 7.831 -5.473 3.348 1.00 95.94 125 ALA A CA 1
ATOM 934 C C . ALA A 1 125 ? 7.186 -4.942 4.635 1.00 95.94 125 ALA A C 1
ATOM 936 O O . ALA A 1 125 ? 6.044 -4.473 4.615 1.00 95.94 125 ALA A O 1
ATOM 937 N N . GLY A 1 126 ? 7.936 -4.941 5.742 1.00 96.75 126 GLY A N 1
ATOM 938 C CA . GLY A 1 126 ? 7.502 -4.349 7.006 1.00 96.75 126 GLY A CA 1
ATOM 939 C C . GLY A 1 126 ? 7.192 -2.857 6.869 1.00 96.75 126 GLY A C 1
ATOM 940 O O . GLY A 1 126 ? 6.118 -2.407 7.268 1.00 96.75 126 GLY A O 1
ATOM 941 N N . ARG A 1 127 ? 8.074 -2.085 6.220 1.00 96.19 127 ARG A N 1
ATOM 942 C CA . ARG A 1 127 ? 7.857 -0.650 5.965 1.00 96.19 127 ARG A CA 1
ATOM 943 C C . ARG A 1 127 ? 6.603 -0.397 5.129 1.00 96.19 127 ARG A C 1
ATOM 945 O O . ARG A 1 127 ? 5.824 0.491 5.467 1.00 96.19 127 ARG A O 1
ATOM 952 N N . HIS A 1 128 ? 6.384 -1.165 4.064 1.00 95.81 128 HIS A N 1
ATOM 953 C CA . HIS A 1 128 ? 5.181 -1.029 3.240 1.00 95.81 128 HIS A CA 1
ATOM 954 C C . HIS A 1 128 ? 3.908 -1.435 3.991 1.00 95.81 128 HIS A C 1
ATOM 956 O O . HIS A 1 128 ? 2.893 -0.755 3.861 1.00 95.81 128 HIS A O 1
ATOM 962 N N . THR A 1 129 ? 3.978 -2.465 4.834 1.00 97.31 129 THR A N 1
ATOM 963 C CA . THR A 1 129 ? 2.866 -2.867 5.708 1.00 97.31 129 THR A CA 1
ATOM 964 C C . THR A 1 129 ? 2.491 -1.732 6.661 1.00 97.31 129 THR A C 1
ATOM 966 O O . THR A 1 129 ? 1.333 -1.321 6.719 1.00 97.31 129 THR A O 1
ATOM 969 N N . VAL A 1 130 ? 3.473 -1.158 7.363 1.00 97.12 130 VAL A N 1
ATOM 970 C CA . VAL A 1 130 ? 3.247 -0.059 8.316 1.00 97.12 130 VAL A CA 1
ATOM 971 C C . VAL A 1 130 ? 2.679 1.185 7.629 1.00 97.12 130 VAL A C 1
ATOM 973 O O . VAL A 1 130 ? 1.855 1.875 8.226 1.00 97.12 130 VAL A O 1
ATOM 976 N N . ARG A 1 131 ? 3.042 1.454 6.367 1.00 95.50 131 ARG A N 1
ATOM 977 C CA . ARG A 1 131 ? 2.486 2.587 5.604 1.00 95.50 131 ARG A CA 1
ATOM 978 C C . ARG A 1 131 ? 0.968 2.528 5.449 1.00 95.50 131 ARG A C 1
ATOM 980 O O . ARG A 1 131 ? 0.354 3.584 5.403 1.00 95.50 131 ARG A O 1
ATOM 987 N N . VAL A 1 132 ? 0.371 1.340 5.372 1.00 96.25 132 VAL A N 1
ATOM 988 C CA . VAL A 1 132 ? -1.092 1.185 5.285 1.00 96.25 132 VAL A CA 1
ATOM 989 C C . VAL A 1 132 ? -1.695 0.988 6.674 1.00 96.25 132 VAL A C 1
ATOM 991 O O . VAL A 1 132 ? -2.692 1.625 7.016 1.00 96.25 132 VAL A O 1
ATOM 994 N N . PHE A 1 133 ? -1.061 0.160 7.506 1.00 97.31 133 PHE A N 1
ATOM 995 C CA . PHE A 1 133 ? -1.598 -0.191 8.816 1.00 97.31 133 PHE A CA 1
ATOM 996 C C . PHE A 1 133 ? -1.571 0.975 9.811 1.00 97.31 133 PHE A C 1
ATOM 998 O O . PHE A 1 133 ? -2.534 1.174 10.545 1.00 97.31 133 PHE A O 1
ATOM 1005 N N . GLY A 1 134 ? -0.502 1.776 9.824 1.00 97.06 134 GLY A N 1
ATOM 1006 C CA . GLY A 1 134 ? -0.369 2.922 10.727 1.00 97.06 134 GLY A CA 1
ATOM 1007 C C . GLY A 1 134 ? -1.514 3.929 10.564 1.00 97.06 134 GLY A C 1
ATOM 1008 O O . GLY A 1 134 ? -2.188 4.250 11.539 1.00 97.06 134 GLY A O 1
ATOM 1009 N N . PRO A 1 135 ? -1.813 4.385 9.339 1.00 97.81 135 PRO A N 1
ATOM 1010 C CA . PRO A 1 135 ? -2.957 5.260 9.096 1.00 97.81 135 PRO A CA 1
ATOM 1011 C C . PRO A 1 135 ? -4.309 4.607 9.405 1.00 97.81 135 PRO A C 1
ATOM 1013 O O . PRO A 1 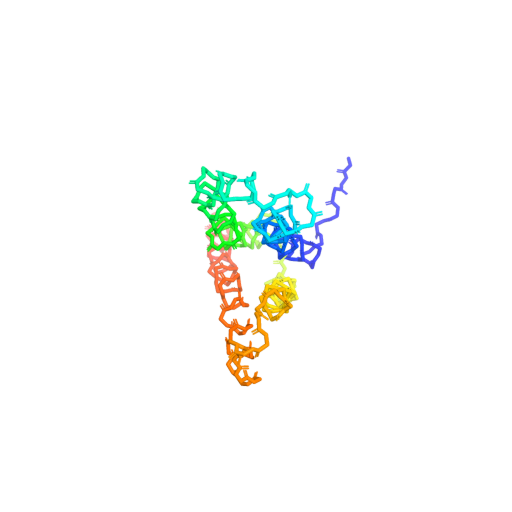135 ? -5.186 5.282 9.940 1.00 97.81 135 PRO A O 1
ATOM 1016 N N . ALA A 1 136 ? -4.476 3.301 9.171 1.00 96.94 136 ALA A N 1
ATOM 1017 C CA . ALA A 1 136 ? -5.677 2.585 9.608 1.00 96.94 136 ALA A CA 1
ATOM 1018 C C . ALA A 1 136 ? -5.855 2.621 11.138 1.00 96.94 136 ALA A C 1
ATOM 1020 O O . ALA A 1 136 ? -6.965 2.867 11.607 1.00 96.94 136 ALA A O 1
ATOM 1021 N N . LEU A 1 137 ? -4.777 2.448 11.917 1.00 97.62 137 LEU A N 1
ATOM 1022 C CA . LEU A 1 137 ? -4.805 2.596 13.380 1.00 97.62 137 LEU A CA 1
ATOM 1023 C C . LEU A 1 137 ? -5.260 4.000 13.793 1.00 97.62 137 LEU A C 1
ATOM 1025 O O . LEU A 1 137 ? -6.142 4.132 14.637 1.00 97.62 137 LEU A O 1
ATOM 1029 N N . VAL A 1 138 ? -4.704 5.044 13.169 1.00 97.69 138 VAL A N 1
ATOM 1030 C CA . VAL A 1 138 ? -5.131 6.433 13.415 1.00 97.69 138 VAL A CA 1
ATOM 1031 C C . VAL A 1 138 ? -6.620 6.599 13.106 1.00 97.69 138 VAL A C 1
ATOM 1033 O O . VAL A 1 138 ? -7.355 7.172 13.907 1.00 97.69 138 VAL A O 1
ATOM 1036 N N . GLY A 1 139 ? -7.081 6.048 11.983 1.00 96.88 139 GLY A N 1
ATOM 1037 C CA . GLY A 1 139 ? -8.488 6.052 11.600 1.00 96.88 139 GLY A CA 1
ATOM 1038 C C . GLY A 1 139 ? -9.392 5.396 12.643 1.00 96.88 139 GLY A C 1
ATOM 1039 O O . GLY A 1 139 ? -10.389 5.990 13.047 1.00 96.88 139 GLY A O 1
ATOM 1040 N N . VAL A 1 140 ? -9.026 4.207 13.128 1.00 96.75 140 VAL A N 1
ATOM 1041 C CA . VAL A 1 140 ? -9.746 3.513 14.208 1.00 96.75 140 VAL A CA 1
ATOM 1042 C C . VAL A 1 140 ? -9.861 4.392 15.453 1.00 96.75 140 VAL A C 1
ATOM 1044 O O . VAL A 1 140 ? -10.967 4.551 15.967 1.00 96.75 140 VAL A O 1
ATOM 1047 N N . LEU A 1 141 ? -8.753 4.983 15.914 1.00 96.69 141 LEU A N 1
ATOM 1048 C CA . LEU A 1 141 ? -8.728 5.820 17.120 1.00 96.69 141 LEU A CA 1
ATOM 1049 C C . LEU A 1 141 ? -9.636 7.046 16.981 1.00 96.69 141 LEU A C 1
ATOM 1051 O O . LEU A 1 141 ? -10.435 7.334 17.871 1.00 96.69 141 LEU A O 1
ATOM 1055 N N . VAL A 1 142 ? -9.565 7.732 15.837 1.00 95.88 142 VAL A N 1
ATOM 1056 C CA . VAL A 1 142 ? -10.466 8.850 15.523 1.00 95.88 142 VAL A CA 1
ATOM 1057 C C . VAL A 1 142 ? -11.920 8.379 15.519 1.00 95.88 142 VAL A C 1
ATOM 1059 O O . VAL A 1 142 ? -12.787 9.039 16.089 1.00 95.88 142 VAL A O 1
ATOM 1062 N N . GLY A 1 143 ? -12.196 7.221 14.918 1.00 93.81 143 GLY A N 1
ATOM 1063 C CA . GLY A 1 143 ? -13.539 6.659 14.867 1.00 93.81 143 GLY A CA 1
ATOM 1064 C C . GLY A 1 143 ? -14.113 6.331 16.250 1.00 93.81 143 GLY A C 1
ATOM 1065 O O . GLY A 1 143 ? -15.286 6.612 16.499 1.00 93.81 143 GLY A O 1
ATOM 1066 N N . GLN A 1 144 ? -13.295 5.792 17.161 1.00 94.25 144 GLN A N 1
ATOM 1067 C CA . GLN A 1 144 ? -13.696 5.541 18.551 1.00 94.25 144 GLN A CA 1
ATOM 1068 C C . GLN A 1 144 ? -14.030 6.843 19.277 1.00 94.25 144 GLN A C 1
ATOM 1070 O O . GLN A 1 144 ? -15.126 6.972 19.820 1.00 94.25 144 GLN A O 1
ATOM 1075 N N . PHE A 1 145 ? -13.127 7.825 19.215 1.00 93.75 145 PHE A N 1
ATOM 1076 C CA . PHE A 1 145 ? -13.300 9.119 19.876 1.00 93.75 145 PHE A CA 1
ATOM 1077 C C . PHE A 1 145 ? -14.592 9.830 19.435 1.00 93.75 145 PHE A C 1
ATOM 1079 O O . PHE A 1 145 ? -15.359 10.337 20.256 1.00 93.75 145 PHE A O 1
ATOM 1086 N N . LEU A 1 146 ? -14.885 9.821 18.130 1.00 91.31 146 LEU A N 1
ATOM 1087 C CA . LEU A 1 146 ? -16.118 10.399 17.587 1.00 91.31 146 LEU A CA 1
ATOM 1088 C C . LEU A 1 146 ? -17.380 9.608 17.973 1.00 91.31 146 LEU A C 1
ATOM 1090 O O . LEU A 1 146 ? -18.464 10.188 18.072 1.00 91.31 146 LEU A O 1
ATOM 1094 N N . GLY A 1 147 ? -17.260 8.293 18.169 1.00 86.56 147 GLY A N 1
ATOM 1095 C CA . GLY A 1 147 ? -18.346 7.434 18.641 1.00 86.56 147 GLY A CA 1
ATOM 1096 C C . GLY A 1 147 ? -18.705 7.696 20.103 1.00 86.56 147 GLY A C 1
ATOM 1097 O O . GLY A 1 147 ? -19.881 7.855 20.427 1.00 86.56 147 GLY A O 1
ATOM 1098 N N . GLU A 1 148 ? -17.703 7.822 20.972 1.00 85.12 148 GLU A N 1
ATOM 1099 C CA . GLU A 1 148 ? -17.891 8.139 22.393 1.00 85.12 148 GLU A CA 1
ATOM 1100 C C . GLU A 1 148 ? -18.578 9.496 22.586 1.00 85.12 148 GLU A C 1
ATOM 1102 O O . GLU A 1 148 ? -19.550 9.598 23.335 1.00 85.12 148 GLU A O 1
ATOM 1107 N N . GLY A 1 149 ? -18.167 10.518 21.827 1.00 75.19 149 GLY A N 1
ATOM 1108 C CA . GLY A 1 149 ? -18.785 11.846 21.877 1.00 75.19 149 GLY A CA 1
ATOM 1109 C C . GLY A 1 149 ? -20.267 11.886 21.472 1.00 75.19 149 GLY A C 1
ATOM 1110 O O . GLY A 1 149 ? -20.980 12.803 21.881 1.00 75.19 149 GLY A O 1
ATOM 1111 N N . ARG A 1 150 ? -20.760 10.903 20.700 1.00 72.69 150 ARG A N 1
ATOM 1112 C CA . ARG A 1 150 ? -22.192 10.772 20.374 1.00 72.69 150 ARG A CA 1
ATOM 1113 C C . ARG A 1 150 ? -23.013 10.185 21.514 1.00 72.69 150 ARG A C 1
ATOM 1115 O O . ARG A 1 150 ? -24.172 10.546 21.630 1.00 72.69 150 ARG A O 1
ATOM 1122 N N . ASN A 1 151 ? -22.438 9.298 22.321 1.00 66.94 151 ASN A N 1
ATOM 1123 C CA . ASN A 1 151 ? -23.154 8.645 23.423 1.00 66.94 151 ASN A CA 1
ATOM 1124 C C . ASN A 1 151 ? -23.318 9.562 24.648 1.00 66.94 151 ASN A C 1
ATOM 1126 O O . ASN A 1 151 ? -24.058 9.232 25.568 1.00 66.94 151 ASN A O 1
ATOM 1130 N N . LEU A 1 152 ? -22.616 10.698 24.662 1.00 62.91 152 LEU A N 1
ATOM 1131 C CA . LEU A 1 152 ? -22.685 11.720 25.707 1.00 62.91 152 LEU A CA 1
ATOM 1132 C C . LEU A 1 152 ? -23.704 12.839 25.403 1.00 62.91 152 LEU A C 1
ATOM 1134 O O . LEU A 1 152 ? -23.814 13.775 26.193 1.00 62.91 152 LEU A O 1
ATOM 1138 N N . ARG A 1 153 ? -24.405 12.780 24.262 1.00 54.50 153 ARG A N 1
ATOM 1139 C CA . ARG A 1 153 ? -25.425 13.748 23.825 1.00 54.50 153 ARG A CA 1
ATOM 1140 C C . ARG A 1 153 ? -26.781 13.075 23.690 1.00 54.50 153 ARG A C 1
ATOM 1142 O O . ARG A 1 153 ? -27.777 13.765 23.985 1.00 54.50 153 ARG A O 1
#

Sequence (153 aa):
MTVTRNPVRLGVGVGGFGVLAHLTTVFLVFTIPHHLLGEETRSTYLQNWFDPITTVGGGLAFYVTPVLAALVAAYLVWNAGLAVENVLVGFVVGSLAFGLAVTLTNWVVTAPALRQSAAEYAIQAGRHTVRVFGPALVGVLVGQFLGEGRNLR

pLDDT: mean 90.79, std 9.63, range [37.03, 97.81]

Nearest PDB structures (foldseek):
  8x61-assembly1_C  TM=4.615E-01  e=3.712E-01  Escherichia coli K-12
  7vg5-assembly1_B  TM=2.913E-01  e=1.243E+00  Methylorubrum extorquens AM1
  5voz-assembly1_S  TM=3.001E-01  e=6.940E+00  Saccharomyces cerevisiae S288C
  8eat-assembly1_o  TM=2.850E-01  e=7.616E+00  Saccharomyces cerevisiae

Radius of gyration: 18.67 Å; Cα contacts (8 Å, |Δi|>4): 204; chains: 1; bounding box: 53×25×56 Å

Solvent-accessible surface area (backbone atoms only — not comparable to full-atom values): 7566 Å² total; per-residue (Å²): 133,86,76,80,86,48,44,44,61,50,21,33,48,42,18,48,48,22,37,50,32,42,50,49,32,47,38,65,66,48,48,42,39,69,75,75,39,57,77,74,57,25,55,58,46,46,76,71,40,43,64,59,41,50,50,54,22,46,39,40,33,70,48,48,27,18,53,49,27,14,54,52,32,16,43,40,30,41,75,65,65,43,59,63,68,55,43,48,54,9,30,49,54,7,13,45,53,26,7,47,49,51,39,51,51,51,57,70,75,41,57,78,94,73,57,72,56,73,67,55,48,51,52,48,17,51,52,46,15,45,53,29,33,50,35,22,50,54,14,34,54,54,9,48,57,58,39,56,63,56,77,78,109

Mean predicted aligned error: 4.89 Å

Foldseek 3Di:
DPPPPQLLVQLLVLLVQLLVLLVQLCCQLPVCLPPPDDPVVSVVSCVVPVCVSCVVSCCRNQPVSQLSLLQVLLCCCQVVVDDNVSNLVSNLVSLLSNLLSNLVSCQVRDDPVRDDDPVVSVVSSVVSSCSNNVSNVNSNVNSNVNNVVVVVD